Protein AF-A0A7C3AHW9-F1 (afdb_monomer_lite)

Radius of gyration: 19.99 Å; chains: 1; bounding box: 68×21×45 Å

Sequence (76 aa):
MPILQFSPPITLLAGLIEIDPSKQTVHLEDNTIIEYDNLLISTGASAKTPDNMPADA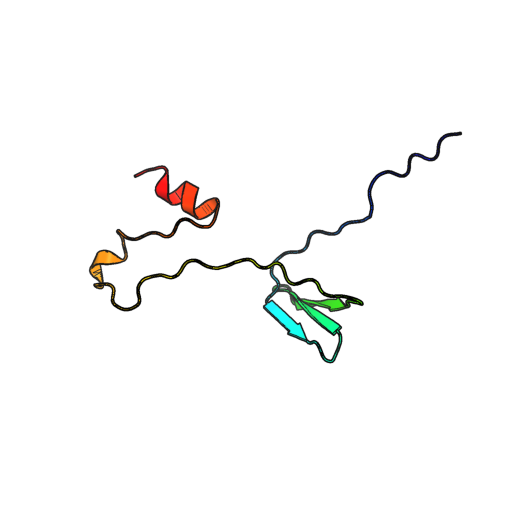SGYVSTLRTIEDAGKNSRA

pLDDT: mean 85.21, std 14.53, range [44.56, 98.12]

Structure (mmCIF, N/CA/C/O backbone):
data_AF-A0A7C3AHW9-F1
#
_entry.id   AF-A0A7C3AHW9-F1
#
loop_
_atom_site.group_PDB
_atom_site.id
_atom_site.type_symbol
_atom_site.label_atom_id
_atom_site.label_alt_id
_atom_site.label_comp_id
_atom_site.label_asym_id
_atom_site.label_entity_id
_atom_site.label_seq_id
_atom_site.pdbx_PDB_ins_code
_atom_site.Cartn_x
_atom_site.Cartn_y
_atom_site.Cartn_z
_atom_site.occupancy
_atom_site.B_iso_or_equiv
_atom_site.auth_seq_id
_atom_site.auth_comp_id
_atom_site.auth_asym_id
_atom_site.auth_atom_id
_atom_site.pdbx_PDB_model_num
ATOM 1 N N . MET A 1 1 ? -44.413 12.314 -4.683 1.00 44.56 1 MET A N 1
ATOM 2 C CA . MET A 1 1 ? -43.108 12.651 -4.079 1.00 44.56 1 MET A CA 1
ATOM 3 C C . MET A 1 1 ? -42.113 11.573 -4.466 1.00 44.56 1 MET A C 1
ATOM 5 O O . MET A 1 1 ? -42.442 10.417 -4.225 1.00 44.56 1 MET A O 1
ATOM 9 N N . PRO A 1 2 ? -40.948 11.894 -5.047 1.00 48.25 2 PRO A N 1
ATOM 10 C CA . PRO A 1 2 ? -39.843 10.948 -5.067 1.00 48.25 2 PRO A CA 1
ATOM 11 C C . PRO A 1 2 ? -38.676 11.467 -4.220 1.00 48.25 2 PRO A C 1
ATOM 13 O O . PRO A 1 2 ? -38.189 12.577 -4.420 1.00 48.25 2 PRO A O 1
ATOM 16 N N . ILE A 1 3 ? -38.230 10.639 -3.277 1.00 50.53 3 ILE A N 1
ATOM 17 C CA . ILE A 1 3 ? -36.905 10.752 -2.670 1.00 50.53 3 ILE A CA 1
ATOM 18 C C . ILE A 1 3 ? -35.967 10.037 -3.646 1.00 50.53 3 ILE A C 1
ATOM 20 O O . ILE A 1 3 ? -3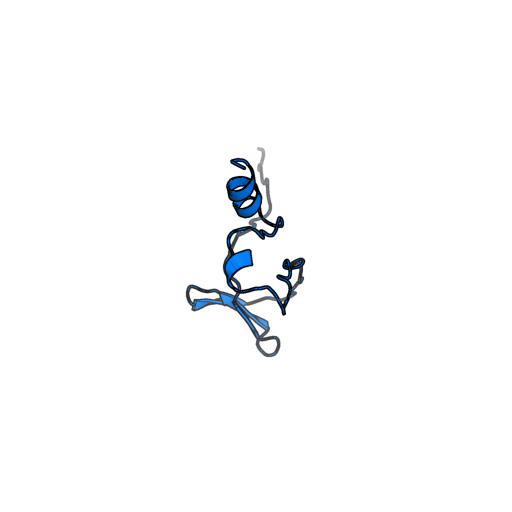6.023 8.816 -3.776 1.00 50.53 3 ILE A O 1
ATOM 24 N N . LEU A 1 4 ? -35.158 10.794 -4.385 1.00 47.72 4 LEU A N 1
ATOM 25 C CA . LEU A 1 4 ? -34.044 10.239 -5.150 1.00 47.72 4 LEU A CA 1
ATOM 26 C C . LEU A 1 4 ? -32.846 10.146 -4.204 1.00 47.72 4 LEU A C 1
ATOM 28 O O . LEU A 1 4 ? -32.136 11.126 -4.012 1.00 47.72 4 LEU A O 1
ATOM 32 N N . GLN A 1 5 ? -32.639 8.978 -3.599 1.00 58.50 5 GLN A N 1
ATOM 33 C CA . GLN A 1 5 ? -31.393 8.665 -2.903 1.00 58.50 5 GLN A CA 1
ATOM 34 C C . GLN A 1 5 ? -30.582 7.724 -3.790 1.00 58.50 5 GLN A C 1
ATOM 36 O O . GLN A 1 5 ? -30.901 6.544 -3.908 1.00 58.50 5 GLN A O 1
ATOM 41 N N . PHE A 1 6 ? -29.561 8.271 -4.448 1.00 53.94 6 PHE A N 1
ATOM 42 C CA . PHE A 1 6 ? -28.616 7.511 -5.260 1.00 53.94 6 PHE A CA 1
ATOM 43 C C . PHE A 1 6 ? -27.187 7.734 -4.763 1.00 53.94 6 PHE A C 1
ATOM 45 O O . PHE A 1 6 ? -26.760 8.869 -4.573 1.00 53.94 6 PHE A O 1
ATOM 52 N N . SER A 1 7 ? -26.471 6.612 -4.651 1.00 56.53 7 SER A N 1
ATOM 53 C CA . SER A 1 7 ? -25.063 6.423 -4.277 1.00 56.53 7 SER A CA 1
ATOM 54 C C . SER A 1 7 ? -24.765 6.395 -2.770 1.00 56.53 7 SER A C 1
ATOM 56 O O . SER A 1 7 ? -25.150 7.317 -2.053 1.00 56.53 7 SER A O 1
ATOM 58 N N . PRO A 1 8 ? -24.046 5.375 -2.256 1.00 59.28 8 PRO A N 1
ATOM 59 C CA . PRO A 1 8 ? -23.477 5.466 -0.917 1.00 59.28 8 PRO A CA 1
ATOM 60 C C . PRO A 1 8 ? -22.468 6.630 -0.868 1.00 59.28 8 PRO A C 1
ATOM 62 O O . PRO A 1 8 ? -21.856 6.947 -1.897 1.00 59.28 8 PRO A O 1
ATOM 65 N N . PRO A 1 9 ? -22.271 7.270 0.298 1.00 82.31 9 PRO A N 1
ATOM 66 C CA . PRO A 1 9 ? -21.205 8.244 0.480 1.00 82.31 9 PRO A CA 1
ATOM 67 C C . PRO A 1 9 ? -19.863 7.499 0.521 1.00 82.31 9 PRO A C 1
ATOM 69 O O . PRO A 1 9 ? -19.442 7.020 1.569 1.00 82.31 9 PRO A O 1
ATOM 72 N N . ILE A 1 10 ? -19.214 7.336 -0.634 1.00 84.38 10 ILE A N 1
ATOM 73 C CA . ILE A 1 10 ? -17.853 6.792 -0.720 1.00 84.38 10 ILE A CA 1
ATOM 74 C C . ILE A 1 10 ? -16.884 7.969 -0.769 1.00 84.38 10 ILE A C 1
ATOM 76 O O . ILE A 1 10 ? -16.968 8.805 -1.669 1.00 84.38 10 ILE A O 1
ATOM 80 N N . THR A 1 11 ? -15.946 8.007 0.172 1.00 89.38 11 THR A N 1
ATOM 81 C CA . THR A 1 11 ? -14.851 8.980 0.183 1.00 89.38 11 THR A CA 1
ATOM 82 C C . THR A 1 11 ? -13.601 8.327 -0.394 1.00 89.38 11 THR A C 1
ATOM 84 O O . THR A 1 11 ? -13.181 7.271 0.075 1.00 89.38 11 THR A O 1
ATOM 87 N N . LEU A 1 12 ? -13.004 8.947 -1.413 1.00 89.44 12 LEU A N 1
ATOM 88 C CA . LEU A 1 12 ? -11.729 8.511 -1.978 1.00 89.44 12 LEU A CA 1
ATOM 89 C C . LEU A 1 12 ? -10.588 9.264 -1.291 1.00 89.44 12 LEU A C 1
ATOM 91 O O . LEU A 1 12 ? -10.533 10.489 -1.363 1.00 89.44 12 LEU A O 1
ATOM 95 N N . LEU A 1 13 ? -9.682 8.525 -0.656 1.00 89.00 13 LEU A N 1
ATOM 96 C CA . LEU A 1 13 ? -8.488 9.047 0.007 1.00 89.00 13 LEU A CA 1
ATOM 97 C C . LEU A 1 13 ? -7.266 8.292 -0.528 1.00 89.00 13 LEU A C 1
ATOM 99 O O . LEU A 1 13 ? -7.365 7.114 -0.875 1.00 89.00 13 LEU A O 1
ATOM 103 N N . ALA A 1 14 ? -6.132 8.977 -0.639 1.00 89.06 14 ALA A N 1
ATOM 104 C CA . ALA A 1 14 ? -4.885 8.434 -1.174 1.00 89.06 14 ALA A CA 1
ATOM 105 C C . ALA A 1 14 ? -3.738 8.646 -0.176 1.00 89.06 14 ALA A C 1
ATOM 107 O O . ALA A 1 14 ? -3.887 9.397 0.783 1.00 89.06 14 ALA A O 1
ATOM 108 N N . GLY A 1 15 ? -2.602 7.986 -0.413 1.00 91.94 15 GLY A N 1
ATOM 109 C CA . GLY A 1 15 ? -1.401 8.171 0.408 1.00 91.94 15 GLY A CA 1
ATOM 110 C C . GLY A 1 15 ? -1.458 7.451 1.755 1.00 91.94 15 GLY A C 1
ATOM 111 O O . GLY A 1 15 ? -1.119 8.035 2.772 1.00 91.94 15 GLY A O 1
ATOM 112 N N . LEU A 1 16 ? -1.914 6.197 1.800 1.00 93.56 16 LEU A N 1
ATOM 113 C CA . LEU A 1 16 ? -1.790 5.367 3.004 1.00 93.56 16 LEU A CA 1
ATOM 114 C C . LEU A 1 16 ? -0.312 5.038 3.268 1.00 93.56 16 LEU A C 1
ATOM 116 O O . LEU A 1 16 ? 0.338 4.471 2.389 1.00 93.56 16 LEU A O 1
ATOM 120 N N . ILE A 1 17 ? 0.177 5.299 4.483 1.00 96.38 17 ILE A N 1
ATOM 121 C CA . ILE A 1 17 ? 1.567 4.997 4.878 1.00 96.38 17 ILE A CA 1
ATOM 122 C C . ILE A 1 17 ? 1.676 3.952 5.986 1.00 96.38 17 ILE A C 1
ATOM 124 O O . ILE A 1 17 ? 2.666 3.225 6.043 1.00 96.38 17 ILE A O 1
ATOM 128 N N . GLU A 1 18 ? 0.667 3.846 6.851 1.00 96.69 18 GLU A N 1
ATOM 129 C CA . GLU A 1 18 ? 0.716 2.973 8.023 1.00 96.69 18 GLU A CA 1
ATOM 130 C C . GLU A 1 18 ? -0.681 2.478 8.415 1.00 96.69 18 GLU A C 1
ATOM 132 O O . GLU A 1 18 ? -1.687 3.164 8.224 1.00 96.69 18 GLU A O 1
ATOM 137 N N . ILE A 1 19 ? -0.727 1.273 8.981 1.00 97.69 19 ILE A N 1
ATOM 138 C CA . ILE A 1 19 ? -1.911 0.677 9.602 1.00 97.69 19 ILE A CA 1
ATOM 139 C C . ILE A 1 19 ? -1.534 0.358 11.056 1.00 97.69 19 ILE A C 1
ATOM 141 O O . ILE A 1 19 ? -0.551 -0.351 11.270 1.00 97.69 19 ILE A O 1
ATOM 145 N N . ASP A 1 20 ? -2.318 0.824 12.033 1.00 97.31 20 ASP A N 1
ATOM 146 C CA . ASP A 1 20 ? -2.239 0.416 13.444 1.00 97.31 20 ASP A CA 1
ATOM 147 C C . ASP A 1 20 ? -3.434 -0.502 13.768 1.00 97.31 20 ASP A C 1
ATOM 149 O O . ASP A 1 20 ? -4.538 -0.025 14.058 1.00 97.31 20 ASP A O 1
ATOM 153 N N . PRO A 1 21 ? -3.248 -1.838 13.749 1.00 97.00 21 PRO A N 1
ATOM 154 C CA . PRO A 1 21 ? -4.334 -2.778 14.002 1.00 97.00 21 PRO A CA 1
ATOM 155 C C . PRO A 1 21 ? -4.808 -2.779 15.457 1.00 97.00 21 PRO A C 1
ATOM 157 O O . PRO A 1 21 ? -5.917 -3.230 15.725 1.00 97.00 21 PRO A O 1
ATOM 160 N N . SER A 1 22 ? -3.977 -2.306 16.396 1.00 97.75 22 SER A N 1
ATOM 161 C CA . SER A 1 22 ? -4.314 -2.285 17.824 1.00 97.75 22 SER A CA 1
ATOM 162 C C . SER A 1 22 ? -5.322 -1.190 18.156 1.00 97.75 22 SER A C 1
ATOM 164 O O . SER A 1 22 ? -6.163 -1.375 19.033 1.00 97.75 22 SER A O 1
ATOM 166 N N . LYS A 1 23 ? -5.256 -0.076 17.419 1.00 97.88 23 LYS A N 1
ATOM 167 C CA . LYS A 1 23 ? -6.199 1.044 17.513 1.00 97.88 23 LYS A CA 1
ATOM 168 C C . LYS A 1 23 ? -7.264 1.032 16.419 1.00 97.88 23 LYS A C 1
ATOM 170 O O . LYS A 1 23 ? -8.163 1.858 16.458 1.00 97.88 23 LYS A O 1
ATOM 175 N N . GLN A 1 24 ? -7.158 0.106 15.466 1.00 98.12 24 GLN A N 1
ATOM 176 C CA . GLN A 1 24 ? -7.986 0.054 14.262 1.00 98.12 24 GLN A CA 1
ATOM 177 C C . GLN A 1 24 ? -7.962 1.381 13.486 1.00 98.12 24 GLN A C 1
ATOM 179 O O . GLN A 1 24 ? -8.998 1.910 13.082 1.00 98.12 24 GLN A O 1
ATOM 184 N N . THR A 1 25 ? -6.757 1.919 13.279 1.00 97.94 25 THR A N 1
ATOM 185 C CA . THR A 1 25 ? -6.543 3.177 12.557 1.00 97.94 25 THR A CA 1
ATOM 186 C C . THR A 1 25 ? -5.617 3.009 11.363 1.00 97.94 25 THR A C 1
ATOM 188 O O . THR A 1 25 ? -4.744 2.141 11.332 1.00 97.94 25 THR A O 1
ATOM 191 N N . VAL A 1 26 ? -5.788 3.882 10.376 1.00 97.25 26 VAL A N 1
ATOM 192 C CA . VAL A 1 26 ? -4.853 4.063 9.266 1.00 97.25 26 VAL A CA 1
ATOM 193 C C . VAL A 1 26 ? -4.320 5.490 9.240 1.00 97.25 26 VAL A C 1
ATOM 195 O O . VAL A 1 26 ? -5.067 6.430 9.516 1.00 97.25 26 VAL A O 1
ATOM 198 N N . HIS A 1 27 ? -3.035 5.649 8.921 1.00 97.56 27 HIS A N 1
ATOM 199 C CA . HIS A 1 27 ? -2.376 6.951 8.811 1.00 97.56 27 HIS A CA 1
ATOM 200 C C . HIS A 1 27 ? -2.084 7.271 7.347 1.00 97.56 27 HIS A C 1
ATOM 202 O O . HIS A 1 27 ? -1.548 6.433 6.611 1.00 97.56 27 HIS A O 1
ATOM 208 N N . LEU A 1 28 ? -2.435 8.489 6.940 1.00 96.62 28 LEU A N 1
ATOM 209 C CA . LEU A 1 28 ? -2.154 9.019 5.611 1.00 96.62 28 LEU A CA 1
ATOM 210 C C . LEU A 1 28 ? -0.911 9.925 5.606 1.00 96.62 28 LEU A C 1
ATOM 212 O O . LEU A 1 28 ? -0.479 10.419 6.647 1.00 96.62 28 LEU A O 1
ATOM 216 N N . GLU A 1 29 ? -0.357 10.174 4.419 1.00 97.19 29 GLU A N 1
ATOM 217 C CA . GLU A 1 29 ? 0.800 11.056 4.184 1.00 97.19 29 GLU A CA 1
ATOM 218 C C . GLU A 1 29 ? 0.597 12.484 4.714 1.00 97.19 29 GLU A C 1
ATOM 220 O O . GLU A 1 29 ? 1.556 13.138 5.118 1.00 97.19 29 GLU A O 1
ATOM 225 N N . ASP A 1 30 ? -0.646 12.971 4.741 1.00 95.50 30 ASP A N 1
ATOM 226 C CA . ASP A 1 30 ? -1.008 14.296 5.257 1.00 95.50 30 ASP A CA 1
ATOM 227 C C . ASP A 1 30 ? -1.216 14.328 6.786 1.00 95.50 30 ASP A C 1
ATOM 229 O O . ASP A 1 30 ? -1.697 15.323 7.331 1.00 95.50 30 ASP A O 1
ATOM 233 N N . ASN A 1 31 ? -0.818 13.258 7.485 1.00 94.88 31 ASN A N 1
ATOM 234 C CA . ASN A 1 31 ? -1.054 12.993 8.906 1.00 94.88 31 ASN A CA 1
ATOM 235 C C . ASN A 1 31 ? -2.532 12.806 9.292 1.00 94.88 31 ASN A C 1
ATOM 237 O O . ASN A 1 31 ? -2.845 12.765 10.485 1.00 94.88 31 ASN A O 1
ATOM 241 N N . THR A 1 32 ? -3.451 12.673 8.330 1.00 95.94 32 THR A N 1
ATOM 242 C CA . THR A 1 32 ? -4.837 12.297 8.628 1.00 95.94 32 THR A CA 1
ATOM 243 C C . THR A 1 32 ? -4.877 10.891 9.219 1.00 95.94 32 THR A C 1
ATOM 245 O O . THR A 1 32 ? -4.232 9.967 8.718 1.00 95.94 32 THR A O 1
ATOM 248 N N . ILE A 1 33 ? -5.678 10.726 10.272 1.00 97.06 33 ILE A N 1
ATOM 249 C CA . ILE A 1 33 ? -5.946 9.441 10.919 1.00 97.06 33 ILE A CA 1
ATOM 250 C C . ILE A 1 33 ? -7.397 9.062 10.642 1.00 97.06 33 ILE A C 1
ATOM 252 O O . ILE A 1 33 ? -8.303 9.863 10.877 1.00 97.06 33 ILE A O 1
ATOM 256 N N . ILE A 1 34 ? -7.616 7.844 10.148 1.00 96.06 34 ILE A N 1
ATOM 257 C CA . ILE A 1 34 ? -8.955 7.312 9.874 1.00 96.06 34 ILE A CA 1
ATOM 258 C C . ILE A 1 34 ? -9.159 6.058 10.714 1.00 96.06 34 ILE A C 1
ATOM 260 O O . ILE A 1 34 ? -8.363 5.122 10.643 1.00 96.06 34 ILE A O 1
ATOM 264 N N . GLU A 1 35 ? -10.236 6.041 11.487 1.00 97.38 35 GLU A N 1
ATOM 265 C CA . GLU A 1 35 ? -10.694 4.863 12.222 1.00 97.38 35 GLU A CA 1
ATOM 266 C C . GLU A 1 35 ? -11.480 3.926 11.295 1.00 97.38 35 GLU A C 1
ATOM 268 O O . GLU A 1 35 ? -12.192 4.378 10.393 1.00 97.38 35 GLU A O 1
ATOM 273 N N . TYR A 1 36 ? -11.364 2.615 11.510 1.00 96.25 36 TYR A N 1
ATOM 274 C CA . TYR A 1 36 ? -12.118 1.617 10.756 1.00 96.25 36 TYR A CA 1
ATOM 275 C C . TYR A 1 36 ? -12.732 0.547 11.661 1.00 96.25 36 TYR A C 1
ATOM 277 O O . TYR A 1 36 ? -12.098 0.044 12.585 1.00 96.25 36 TYR A O 1
ATOM 285 N N . ASP A 1 37 ? -13.937 0.095 11.313 1.00 97.12 37 ASP A N 1
ATOM 286 C CA . ASP A 1 37 ? -14.517 -1.113 11.914 1.00 97.12 37 ASP A CA 1
ATOM 287 C C . ASP A 1 37 ? -13.958 -2.377 11.248 1.00 97.12 37 ASP A C 1
ATOM 289 O O . ASP A 1 37 ? -13.627 -3.363 11.903 1.00 97.12 37 ASP A O 1
ATOM 293 N N . ASN A 1 38 ? -13.828 -2.339 9.918 1.00 96.81 38 ASN A N 1
ATOM 294 C CA . ASN A 1 38 ? -13.319 -3.428 9.090 1.00 96.81 38 ASN A CA 1
ATOM 295 C C . ASN A 1 38 ? -12.340 -2.876 8.049 1.00 96.81 38 ASN A C 1
ATOM 297 O O . ASN A 1 38 ? -12.629 -1.868 7.405 1.00 96.81 38 ASN A O 1
ATOM 301 N N . LEU A 1 39 ? -11.216 -3.567 7.843 1.00 96.38 39 LEU A N 1
ATOM 302 C CA . LEU A 1 39 ? -10.189 -3.180 6.875 1.00 96.38 39 LEU A CA 1
ATOM 303 C C . LEU A 1 39 ? -10.031 -4.252 5.791 1.00 96.38 39 LEU A C 1
ATOM 305 O O . LEU A 1 39 ? -9.690 -5.397 6.085 1.00 96.38 39 LEU A O 1
ATOM 309 N N . LEU A 1 40 ? -10.238 -3.865 4.530 1.00 95.88 40 LEU A N 1
ATOM 310 C CA . LEU A 1 40 ? -9.940 -4.693 3.361 1.00 95.88 40 LEU A CA 1
ATOM 311 C C . LEU A 1 40 ? -8.639 -4.214 2.713 1.00 95.88 40 LEU A C 1
ATOM 313 O O . LEU A 1 40 ? -8.563 -3.093 2.215 1.00 95.88 40 LEU A O 1
ATOM 317 N N . ILE A 1 41 ? -7.628 -5.080 2.675 1.00 95.25 41 ILE A N 1
ATOM 318 C CA . ILE A 1 41 ? -6.352 -4.777 2.022 1.00 95.25 41 ILE A CA 1
ATOM 319 C C . ILE A 1 41 ? -6.428 -5.192 0.553 1.00 95.25 41 ILE A C 1
ATOM 321 O O . ILE A 1 41 ? -6.559 -6.372 0.229 1.00 95.25 41 ILE A O 1
ATOM 325 N N . SER A 1 42 ? -6.304 -4.212 -0.340 1.00 95.44 42 SER A N 1
ATOM 326 C CA . SER A 1 42 ? -6.324 -4.410 -1.794 1.00 95.44 42 SER A CA 1
ATOM 327 C C . SER A 1 42 ? -5.264 -3.562 -2.512 1.00 95.44 42 SER A C 1
ATOM 329 O O . SER A 1 42 ? -5.519 -3.007 -3.578 1.00 95.44 42 SER A O 1
ATOM 331 N N . THR A 1 43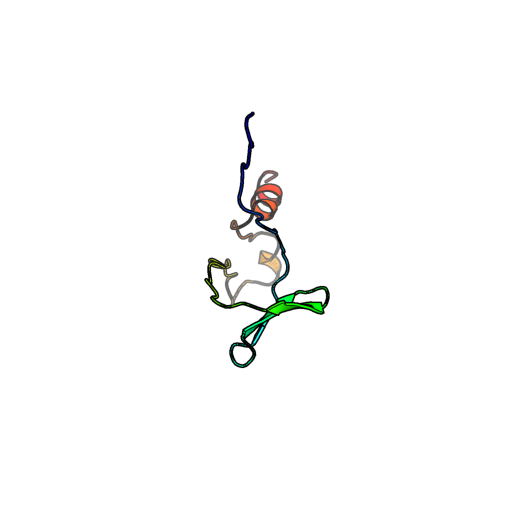 ? -4.067 -3.439 -1.927 1.00 94.38 43 THR A N 1
ATOM 332 C CA . THR A 1 43 ? -2.963 -2.581 -2.416 1.00 94.38 43 THR A CA 1
ATOM 333 C C . THR A 1 43 ? -2.253 -3.110 -3.671 1.00 94.38 43 THR A C 1
ATOM 335 O O . THR A 1 43 ? -1.428 -2.417 -4.264 1.00 94.38 43 THR A O 1
ATOM 338 N N . GLY A 1 44 ? -2.589 -4.320 -4.128 1.00 94.31 44 GLY A N 1
ATOM 339 C CA . GLY A 1 44 ? -1.993 -4.931 -5.316 1.00 94.31 44 GLY A CA 1
ATOM 340 C C . GLY A 1 44 ? -0.512 -5.286 -5.130 1.00 94.31 44 GLY A C 1
ATOM 341 O O . GLY A 1 44 ? -0.081 -5.639 -4.0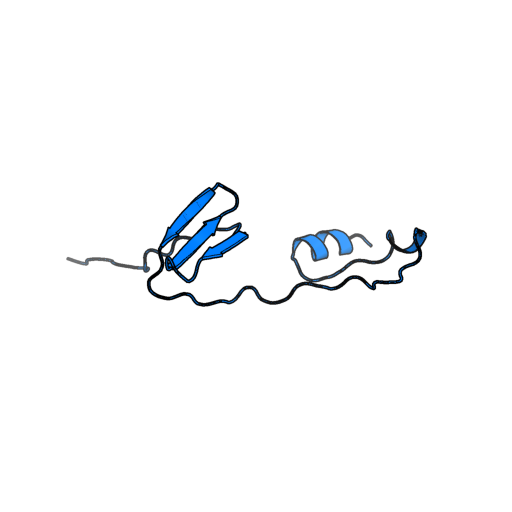38 1.00 94.31 44 GLY A O 1
ATOM 342 N N . ALA A 1 45 ? 0.259 -5.236 -6.219 1.00 93.50 45 ALA A N 1
ATOM 343 C CA . ALA A 1 45 ? 1.693 -5.532 -6.237 1.00 93.50 45 ALA A CA 1
ATOM 344 C C . ALA A 1 45 ? 2.513 -4.372 -6.828 1.00 93.50 45 ALA A C 1
ATOM 346 O O . ALA A 1 45 ? 2.000 -3.606 -7.656 1.00 93.50 45 ALA A O 1
ATOM 347 N N . SER A 1 46 ? 3.794 -4.297 -6.451 1.00 91.88 46 SER A N 1
ATOM 348 C CA . SER A 1 46 ? 4.795 -3.387 -7.019 1.00 91.88 46 SER A CA 1
ATOM 349 C C . SER A 1 46 ? 5.718 -4.108 -8.008 1.00 91.88 46 SER A C 1
ATOM 351 O O . SER A 1 46 ? 5.965 -5.312 -7.900 1.00 91.88 46 SER A O 1
ATOM 353 N N . ALA A 1 47 ? 6.217 -3.371 -9.003 1.00 91.94 47 ALA A N 1
ATOM 354 C CA . ALA A 1 47 ? 7.225 -3.888 -9.920 1.00 91.94 47 ALA A CA 1
ATOM 355 C C . ALA A 1 47 ? 8.594 -3.941 -9.226 1.00 91.94 47 ALA A C 1
ATOM 357 O O . ALA A 1 47 ? 8.946 -3.034 -8.474 1.00 91.94 47 ALA A O 1
ATOM 358 N N . LYS A 1 48 ? 9.369 -4.996 -9.492 1.00 89.50 48 LYS A N 1
ATOM 359 C CA . LYS A 1 48 ? 10.748 -5.123 -9.009 1.00 89.50 48 LYS A CA 1
ATOM 360 C C . LYS A 1 48 ? 11.730 -4.726 -10.100 1.00 89.50 48 LYS A C 1
ATOM 362 O O . LYS A 1 48 ? 11.627 -5.203 -11.229 1.00 89.50 48 LYS A O 1
ATOM 367 N N . THR A 1 49 ? 12.708 -3.910 -9.736 1.00 85.19 49 THR A N 1
ATOM 368 C CA . THR A 1 49 ? 13.913 -3.693 -10.537 1.00 85.19 49 THR A CA 1
ATOM 369 C C . THR A 1 49 ? 14.935 -4.793 -10.228 1.00 85.19 49 THR A C 1
ATOM 371 O O . THR A 1 49 ? 15.049 -5.181 -9.067 1.00 85.19 49 THR A O 1
ATOM 374 N N . PRO A 1 50 ? 15.674 -5.318 -11.221 1.00 85.00 50 PRO A N 1
ATOM 375 C CA . PRO A 1 50 ? 16.739 -6.293 -10.977 1.00 85.00 50 PRO A CA 1
ATOM 376 C C . PRO A 1 50 ? 17.841 -5.755 -10.045 1.00 85.00 50 PRO A C 1
ATOM 378 O O . PRO A 1 50 ? 18.365 -4.671 -10.288 1.00 85.00 50 PRO A O 1
ATOM 381 N N . ASP A 1 51 ? 18.233 -6.537 -9.032 1.00 83.56 51 ASP A N 1
ATOM 382 C CA . ASP A 1 51 ? 19.154 -6.102 -7.962 1.00 83.56 51 ASP A CA 1
ATOM 383 C C . ASP A 1 51 ? 20.613 -5.886 -8.423 1.00 83.56 51 ASP A C 1
ATOM 385 O O . ASP A 1 51 ? 21.345 -5.104 -7.827 1.00 83.56 51 ASP A O 1
ATOM 389 N N . ASN A 1 52 ? 21.045 -6.558 -9.498 1.00 83.94 52 ASN A N 1
ATOM 390 C CA . ASN A 1 52 ? 22.437 -6.559 -9.984 1.00 83.94 52 ASN A CA 1
ATOM 391 C C . ASN A 1 52 ? 22.587 -5.858 -11.340 1.00 83.94 52 ASN A C 1
ATOM 393 O O . ASN A 1 52 ? 23.240 -6.368 -12.254 1.00 83.94 52 ASN A O 1
ATOM 397 N N . MET A 1 53 ? 21.926 -4.718 -11.509 1.00 82.94 53 MET A N 1
ATOM 398 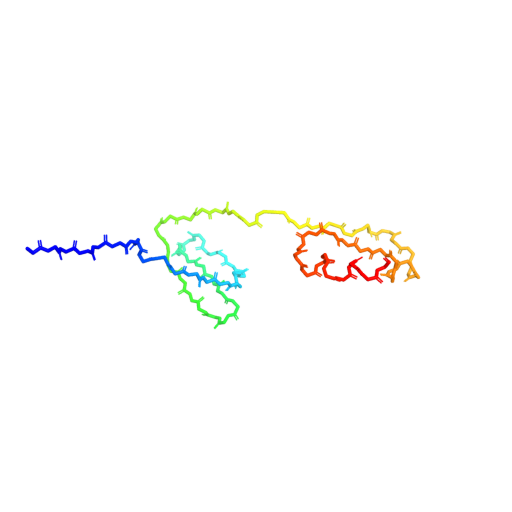C CA . MET A 1 53 ? 21.979 -3.984 -12.766 1.00 82.94 53 MET A CA 1
ATOM 399 C C . MET A 1 53 ? 23.312 -3.226 -12.913 1.00 82.94 53 MET A C 1
ATOM 401 O O . MET A 1 53 ? 23.722 -2.537 -11.976 1.00 82.94 53 MET A O 1
ATOM 405 N N . PRO A 1 54 ? 23.983 -3.307 -14.079 1.00 84.69 54 PRO A N 1
ATOM 406 C CA . PRO A 1 54 ? 25.094 -2.418 -14.406 1.00 84.69 54 PRO A CA 1
ATOM 407 C C . PRO A 1 54 ? 24.689 -0.947 -14.236 1.00 84.69 54 PRO A C 1
ATOM 409 O O . PRO A 1 54 ? 23.568 -0.568 -14.580 1.00 84.69 54 PRO A O 1
ATOM 412 N N . ALA A 1 55 ? 25.582 -0.105 -13.709 1.00 80.06 55 ALA A N 1
ATOM 413 C CA . ALA A 1 55 ? 25.261 1.293 -13.389 1.00 80.06 55 ALA A CA 1
ATOM 414 C C . ALA A 1 55 ? 24.765 2.099 -14.610 1.00 80.06 55 ALA A C 1
ATOM 416 O O . ALA A 1 55 ? 23.919 2.987 -14.480 1.00 80.06 55 ALA A O 1
ATOM 417 N N . ASP A 1 56 ? 25.253 1.752 -15.800 1.00 83.94 56 ASP A N 1
ATOM 418 C CA . ASP A 1 56 ? 24.908 2.347 -17.092 1.00 83.94 56 ASP A CA 1
ATOM 419 C C . ASP A 1 56 ? 23.589 1.827 -17.694 1.00 83.94 56 ASP A C 1
ATOM 421 O O . ASP A 1 56 ? 23.033 2.465 -18.587 1.00 83.94 56 ASP A O 1
ATOM 425 N N . ALA A 1 57 ? 23.037 0.720 -17.189 1.00 79.75 57 ALA A N 1
ATOM 426 C CA . ALA A 1 57 ? 21.773 0.154 -17.667 1.00 79.75 57 ALA A CA 1
ATOM 427 C C . ALA A 1 57 ? 20.525 0.828 -17.057 1.00 79.75 57 ALA A C 1
ATOM 429 O O . ALA A 1 57 ? 19.418 0.660 -17.572 1.00 79.75 57 ALA A O 1
ATOM 430 N N . SER A 1 58 ? 20.699 1.643 -16.011 1.00 72.69 58 SER A N 1
ATOM 431 C CA . SER A 1 58 ? 19.614 2.332 -15.293 1.00 72.69 58 SER A CA 1
ATOM 432 C C . SER A 1 58 ? 18.758 3.258 -16.172 1.00 72.69 58 SER A C 1
ATOM 434 O O . SER A 1 58 ? 17.571 3.420 -15.907 1.00 72.69 58 SER A O 1
ATOM 436 N N . GLY A 1 59 ? 19.327 3.824 -17.243 1.00 79.12 59 GLY A N 1
ATOM 437 C CA . GLY A 1 59 ? 18.600 4.662 -18.205 1.00 79.12 59 GLY A CA 1
ATOM 438 C C . GLY A 1 59 ? 17.816 3.893 -19.275 1.00 79.12 59 GLY A C 1
ATOM 439 O O . GLY A 1 59 ? 17.034 4.503 -19.999 1.00 79.12 59 GLY A O 1
ATOM 440 N N . TYR A 1 60 ? 18.016 2.576 -19.390 1.00 81.31 60 TYR A N 1
ATOM 441 C CA . TYR A 1 60 ? 17.429 1.742 -20.450 1.00 81.31 60 TYR A CA 1
ATOM 442 C C . TYR A 1 60 ? 16.390 0.743 -19.938 1.00 81.31 60 TYR A C 1
ATOM 444 O O . TYR A 1 60 ? 15.675 0.134 -20.732 1.00 81.31 60 TYR A O 1
ATOM 452 N N . VAL A 1 61 ? 16.307 0.547 -18.622 1.00 85.06 61 VAL A N 1
ATOM 453 C CA . VAL A 1 61 ? 15.352 -0.378 -18.012 1.00 85.06 61 VAL A CA 1
ATOM 454 C C . VAL A 1 61 ? 14.239 0.409 -17.346 1.00 85.06 61 VAL A C 1
ATOM 456 O O . VAL A 1 61 ? 14.472 1.324 -16.564 1.00 85.06 61 VAL A O 1
ATOM 459 N N . SER A 1 62 ? 13.002 0.047 -17.660 1.00 85.31 62 SER A N 1
ATOM 460 C CA . SER A 1 62 ? 11.806 0.674 -17.104 1.00 85.31 62 SER A CA 1
ATOM 461 C C . SER A 1 62 ? 10.795 -0.392 -16.707 1.00 85.31 62 SER A C 1
ATOM 463 O O . SER A 1 62 ? 10.696 -1.445 -17.339 1.00 85.31 62 SER A O 1
ATOM 465 N N . THR A 1 63 ? 10.042 -0.128 -15.644 1.00 89.56 63 THR A N 1
ATOM 466 C CA . THR A 1 63 ? 8.902 -0.957 -15.241 1.00 89.56 63 THR A CA 1
ATOM 467 C C . THR A 1 63 ? 7.639 -0.508 -15.973 1.00 89.56 63 THR A C 1
ATOM 469 O O . THR A 1 63 ? 7.584 0.606 -16.482 1.00 89.56 63 THR A O 1
ATOM 472 N N . LEU A 1 64 ? 6.617 -1.367 -16.038 1.00 91.81 64 LEU A N 1
ATOM 473 C CA . LEU A 1 64 ? 5.319 -1.040 -16.635 1.00 91.81 64 LEU A CA 1
ATOM 474 C C . LEU A 1 64 ? 4.188 -1.517 -15.717 1.00 91.81 64 LEU A C 1
ATOM 476 O O . LEU A 1 64 ? 3.644 -2.608 -15.893 1.00 91.81 64 LEU A O 1
ATOM 480 N N . ARG A 1 65 ? 3.872 -0.725 -14.688 1.00 90.88 65 ARG A N 1
ATOM 481 C CA . ARG A 1 65 ? 2.831 -1.039 -13.698 1.00 90.88 65 ARG A CA 1
ATOM 482 C C . ARG A 1 65 ? 1.757 0.038 -13.612 1.00 90.88 65 ARG A C 1
ATOM 484 O O . ARG A 1 65 ? 0.589 -0.301 -13.437 1.00 90.88 65 ARG A O 1
ATOM 491 N N . THR A 1 66 ? 2.145 1.304 -13.704 1.00 92.88 66 THR A N 1
ATOM 492 C CA . THR A 1 66 ? 1.246 2.454 -13.555 1.00 92.88 66 THR A CA 1
ATOM 493 C C . THR A 1 66 ? 0.928 3.109 -14.903 1.00 92.88 66 THR A C 1
ATOM 495 O O . THR A 1 66 ? 1.606 2.878 -15.904 1.00 92.88 66 THR A O 1
ATOM 498 N N . ILE A 1 67 ? -0.103 3.961 -14.941 1.00 91.50 67 ILE A N 1
ATOM 499 C CA . ILE A 1 67 ? -0.395 4.798 -16.121 1.00 91.50 67 ILE A CA 1
ATOM 500 C C . ILE A 1 67 ? 0.770 5.763 -16.391 1.00 91.50 67 ILE A C 1
ATOM 502 O O . ILE A 1 67 ? 1.084 6.050 -17.545 1.00 91.50 67 ILE A O 1
ATOM 506 N N . GLU A 1 68 ? 1.444 6.228 -15.338 1.00 88.62 68 GLU A N 1
ATOM 507 C CA . GLU A 1 68 ? 2.629 7.074 -15.467 1.00 88.62 68 GLU A CA 1
ATOM 508 C C . GLU A 1 68 ? 3.776 6.333 -16.172 1.00 88.62 68 GLU A C 1
ATOM 510 O O . GLU A 1 68 ? 4.399 6.887 -17.080 1.00 88.62 68 GLU A O 1
ATOM 515 N N . ASP A 1 69 ? 4.005 5.061 -15.828 1.00 86.88 69 ASP A N 1
ATOM 516 C CA . ASP A 1 69 ? 4.998 4.214 -16.500 1.00 86.88 69 ASP A CA 1
ATOM 517 C C . ASP A 1 69 ? 4.692 4.067 -17.997 1.00 86.88 69 ASP A C 1
ATOM 519 O O . ASP A 1 69 ? 5.584 4.166 -18.841 1.00 86.88 69 ASP A O 1
ATOM 523 N N . ALA A 1 70 ? 3.416 3.879 -18.3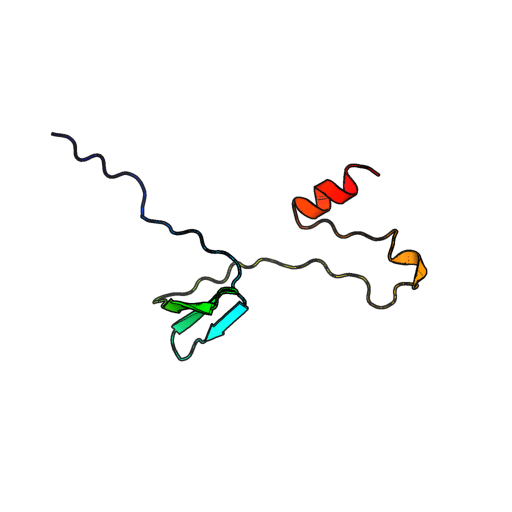48 1.00 86.19 70 ALA A N 1
ATOM 524 C CA . ALA A 1 70 ? 2.994 3.799 -19.744 1.00 86.19 70 ALA A CA 1
ATOM 525 C C . ALA A 1 70 ? 3.275 5.110 -20.497 1.00 86.19 70 ALA A C 1
ATOM 527 O O . ALA A 1 70 ? 3.753 5.086 -21.631 1.00 86.19 70 ALA A O 1
ATOM 528 N N . GLY A 1 71 ? 3.043 6.257 -19.852 1.00 85.50 71 GLY A N 1
ATOM 529 C CA . GLY A 1 71 ? 3.378 7.569 -20.401 1.00 85.50 71 GLY A CA 1
ATOM 530 C C . GLY A 1 71 ? 4.870 7.715 -20.719 1.00 85.50 71 GLY A C 1
ATOM 531 O O . GLY A 1 71 ? 5.212 8.173 -21.811 1.00 85.50 71 GLY A O 1
ATOM 532 N N . LYS A 1 72 ? 5.750 7.268 -19.812 1.00 80.19 72 LYS A N 1
ATOM 533 C CA . LYS A 1 72 ? 7.215 7.293 -19.993 1.00 80.19 72 LYS A CA 1
ATOM 534 C C . LYS A 1 72 ? 7.669 6.426 -21.173 1.00 80.19 72 LYS A C 1
ATOM 536 O O . LYS A 1 72 ? 8.516 6.863 -21.946 1.00 80.19 72 LYS A O 1
ATOM 541 N N . ASN A 1 73 ? 7.046 5.262 -21.364 1.00 65.88 73 ASN A N 1
ATOM 542 C CA . ASN A 1 73 ? 7.448 4.298 -22.396 1.00 65.88 73 ASN A CA 1
ATOM 543 C C . ASN A 1 73 ? 6.768 4.512 -23.760 1.00 65.88 73 ASN A C 1
ATOM 545 O O . ASN A 1 73 ? 7.199 3.939 -24.752 1.00 65.88 73 ASN A O 1
ATOM 549 N N . SER A 1 74 ? 5.724 5.341 -23.847 1.00 67.56 74 SER A N 1
ATOM 550 C CA . SER A 1 74 ? 5.002 5.617 -25.105 1.00 67.56 74 SER A CA 1
ATOM 551 C C . SER A 1 74 ? 5.777 6.459 -26.133 1.00 67.56 74 SER A C 1
ATOM 553 O O . SER A 1 74 ? 5.293 6.672 -27.244 1.00 67.56 74 SER A O 1
ATOM 555 N N . ARG A 1 75 ? 6.953 6.977 -25.755 1.00 55.69 75 ARG A N 1
ATOM 556 C CA . ARG A 1 75 ? 7.797 7.865 -26.573 1.00 55.69 75 ARG A CA 1
ATOM 557 C C . ARG A 1 75 ? 9.121 7.225 -27.018 1.00 55.69 75 ARG A C 1
ATOM 559 O O . ARG A 1 75 ? 9.959 7.945 -27.556 1.00 55.69 75 ARG A O 1
ATOM 566 N N . ALA A 1 76 ? 9.307 5.931 -26.752 1.00 51.38 76 ALA A N 1
ATOM 567 C CA . ALA A 1 76 ? 10.466 5.146 -27.177 1.00 51.38 76 ALA A CA 1
ATOM 568 C C . ALA A 1 76 ? 10.245 4.509 -28.556 1.00 51.38 76 ALA A C 1
ATOM 570 O O . ALA A 1 76 ? 9.085 4.142 -28.856 1.00 51.38 76 ALA A O 1
#

Foldseek 3Di:
DDDPDDDDPDDDDDAWDDADVVQQWTAGPVRDIDHDPDDDDDPDDDDDDDPDDDPVCVVVDADDDDPVSVVVPVVD

Secondary structure (DSSP, 8-state):
------S--PPP---EEEEETTTTEEEETTS-EEE-SS-------PPPPPTT--GGGGGT-----SHHHHHHHTT-